Protein AF-A0AAJ2AAA9-F1 (afdb_monomer_lite)

Secondary structure (DSSP, 8-state):
--HHHHHHHHHHH-HHHHHHHHHHHHHHHH-TT-STT---PPP----

pLDDT: mean 87.53, std 10.83, range [44.75, 95.81]

Structure (mmCIF, N/CA/C/O backbone):
data_AF-A0AAJ2AAA9-F1
#
_entry.id   AF-A0AAJ2AAA9-F1
#
loop_
_atom_site.group_PDB
_atom_site.id
_atom_site.type_symbol
_atom_site.label_atom_id
_atom_site.label_alt_id
_atom_site.label_comp_id
_atom_site.label_asym_id
_atom_site.label_entity_id
_atom_site.label_seq_id
_atom_site.pdbx_PDB_ins_code
_atom_site.Cartn_x
_atom_site.Cartn_y
_atom_site.Cartn_z
_atom_site.occupancy
_atom_site.B_iso_or_equiv
_atom_site.auth_seq_id
_atom_site.auth_comp_id
_atom_site.auth_asym_id
_atom_site.auth_atom_id
_atom_site.pdbx_PDB_model_num
ATOM 1 N N . MET A 1 1 ? -3.665 13.175 -15.241 1.00 60.25 1 MET A N 1
ATOM 2 C CA . MET A 1 1 ? -3.485 11.752 -15.592 1.00 60.25 1 MET A CA 1
ATOM 3 C C . MET A 1 1 ? -4.478 10.946 -14.773 1.00 60.25 1 MET A C 1
ATOM 5 O O . MET A 1 1 ? -4.729 11.336 -13.637 1.00 60.25 1 MET A O 1
ATOM 9 N N . PRO A 1 2 ? -5.129 9.919 -15.332 1.00 83.38 2 PRO A N 1
ATOM 10 C CA . PRO A 1 2 ? -6.007 9.046 -14.560 1.00 83.38 2 PRO A CA 1
ATOM 11 C C . PRO A 1 2 ? -5.177 8.275 -13.528 1.00 83.38 2 PRO A C 1
ATOM 13 O O . PRO A 1 2 ? -4.157 7.696 -13.893 1.00 83.38 2 PRO A O 1
ATOM 16 N N . SER A 1 3 ? -5.638 8.199 -12.278 1.00 78.44 3 SER A N 1
ATOM 17 C CA . SER A 1 3 ? -4.967 7.456 -11.193 1.00 78.44 3 SER A CA 1
ATOM 18 C C . SER A 1 3 ? -4.663 5.993 -11.550 1.00 78.44 3 SER A C 1
ATOM 20 O O . SER A 1 3 ? -3.690 5.414 -11.074 1.00 78.44 3 SER A O 1
ATOM 22 N N . TRP A 1 4 ? -5.464 5.401 -12.440 1.00 85.81 4 TRP A N 1
ATOM 23 C CA . TRP A 1 4 ? -5.258 4.054 -12.967 1.00 85.81 4 TRP A CA 1
ATOM 24 C C . TRP A 1 4 ? -4.001 3.911 -13.839 1.00 85.81 4 TRP A C 1
ATOM 26 O O . TRP A 1 4 ? -3.300 2.902 -13.758 1.00 85.81 4 TRP A O 1
ATOM 36 N N . CYS A 1 5 ? -3.682 4.921 -14.653 1.00 88.56 5 CYS A N 1
ATOM 37 C CA . CYS A 1 5 ? -2.465 4.916 -15.466 1.00 88.56 5 CYS A CA 1
ATOM 38 C C . CYS A 1 5 ? -1.220 5.008 -14.581 1.00 88.56 5 CYS A C 1
ATOM 40 O O . CYS A 1 5 ? -0.274 4.247 -14.781 1.00 88.56 5 CYS A O 1
ATOM 42 N N . ASP A 1 6 ? -1.258 5.884 -13.575 1.00 85.56 6 ASP A N 1
ATOM 43 C CA . ASP A 1 6 ? -0.147 6.083 -12.644 1.00 85.56 6 ASP A CA 1
ATOM 44 C C . ASP A 1 6 ? 0.114 4.808 -11.825 1.00 85.56 6 ASP A C 1
ATOM 46 O O . ASP A 1 6 ? 1.261 4.395 -11.660 1.00 85.56 6 ASP A O 1
ATOM 50 N N . TYR A 1 7 ? -0.946 4.116 -11.389 1.00 88.56 7 TYR A N 1
ATOM 51 C CA . TYR A 1 7 ? -0.837 2.816 -10.722 1.00 88.56 7 TYR A CA 1
ATOM 52 C C . TYR A 1 7 ? -0.116 1.771 -11.587 1.00 88.56 7 TYR A C 1
ATOM 54 O O . TYR A 1 7 ? 0.797 1.090 -11.117 1.00 88.56 7 TYR A O 1
ATOM 62 N N . HIS A 1 8 ? -0.486 1.658 -12.866 1.00 87.56 8 HIS A N 1
ATOM 63 C CA . HIS A 1 8 ? 0.126 0.686 -13.771 1.00 87.56 8 HIS A CA 1
ATOM 64 C C . HIS A 1 8 ? 1.568 1.020 -14.155 1.00 87.56 8 HIS A C 1
ATOM 66 O O . HIS A 1 8 ? 2.352 0.099 -14.393 1.00 87.56 8 HIS A O 1
ATOM 72 N N . GLN A 1 9 ? 1.936 2.302 -14.189 1.00 90.88 9 GLN A N 1
ATOM 73 C CA . GLN A 1 9 ? 3.291 2.728 -14.531 1.00 90.88 9 GLN A CA 1
ATOM 74 C C . GLN A 1 9 ? 4.336 2.169 -13.554 1.00 90.88 9 GLN A C 1
ATOM 76 O O . GLN A 1 9 ? 5.420 1.766 -13.987 1.0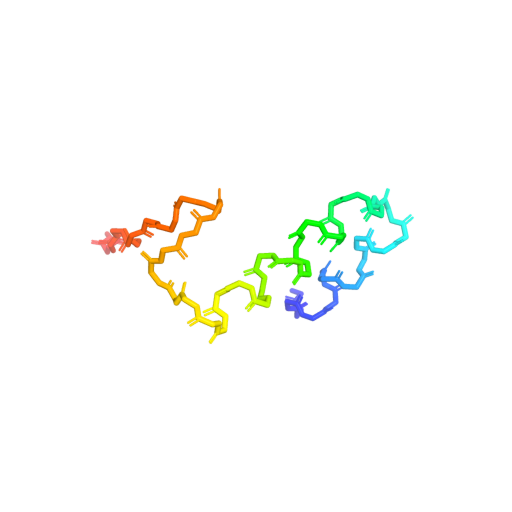0 90.88 9 GLN A O 1
ATOM 81 N N . TRP A 1 10 ? 3.987 2.053 -12.267 1.00 89.62 10 TRP A N 1
ATOM 82 C CA . TRP A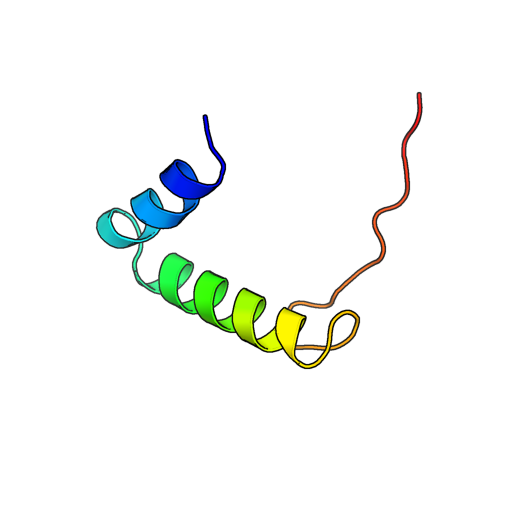 1 10 ? 4.867 1.494 -11.237 1.00 89.62 10 TRP A CA 1
ATOM 83 C C . TRP A 1 10 ? 5.320 0.067 -11.529 1.00 89.62 10 TRP A C 1
ATOM 85 O O . TRP A 1 10 ? 6.425 -0.310 -11.156 1.00 89.62 10 TRP A O 1
ATOM 95 N N . ARG A 1 11 ? 4.527 -0.719 -12.260 1.00 88.62 11 ARG A N 1
ATOM 96 C CA . ARG A 1 11 ? 4.895 -2.094 -12.613 1.00 88.62 11 ARG A CA 1
ATOM 97 C C . ARG A 1 11 ? 6.156 -2.168 -13.482 1.00 88.62 11 ARG A C 1
ATOM 99 O O . ARG A 1 11 ? 6.892 -3.145 -13.387 1.00 88.62 11 ARG A O 1
ATOM 106 N N . SER A 1 12 ? 6.393 -1.153 -14.313 1.00 88.81 12 SER A N 1
ATOM 107 C CA . SER A 1 12 ? 7.545 -1.094 -15.220 1.00 88.81 12 SER A CA 1
ATOM 108 C C . SER A 1 12 ? 8.716 -0.293 -14.649 1.00 88.81 12 SER A C 1
ATOM 110 O O . SER A 1 12 ? 9.857 -0.566 -15.009 1.00 88.81 12 SER A O 1
ATOM 112 N N . SER A 1 13 ? 8.455 0.696 -13.787 1.00 91.88 13 SER A N 1
ATOM 113 C CA . SER A 1 13 ? 9.497 1.557 -13.212 1.00 91.88 13 SER A CA 1
ATOM 114 C C . SER A 1 13 ? 10.046 1.049 -11.877 1.00 91.88 13 SER A C 1
ATOM 116 O O . SER A 1 13 ? 11.252 1.128 -11.656 1.00 91.88 13 SER A O 1
ATOM 118 N N . ASP A 1 14 ? 9.192 0.527 -10.992 1.00 92.94 14 ASP A N 1
ATOM 119 C CA . ASP A 1 14 ? 9.582 0.020 -9.675 1.00 92.94 14 ASP A CA 1
ATOM 120 C C . ASP A 1 14 ? 8.563 -1.002 -9.143 1.00 92.94 14 ASP A C 1
ATOM 122 O O . ASP A 1 14 ? 7.577 -0.678 -8.467 1.00 92.94 14 ASP A O 1
ATOM 126 N N . ALA A 1 15 ? 8.857 -2.275 -9.412 1.00 92.88 15 ALA A N 1
ATOM 127 C CA . ALA A 1 15 ? 8.035 -3.400 -8.988 1.00 92.88 15 ALA A CA 1
ATOM 128 C C . ALA A 1 15 ? 7.854 -3.478 -7.461 1.00 92.88 15 ALA A C 1
ATOM 130 O O . ALA A 1 15 ? 6.791 -3.889 -7.001 1.00 92.88 15 ALA A O 1
ATOM 131 N N . LYS A 1 16 ? 8.834 -3.030 -6.658 1.00 94.19 16 LYS A N 1
ATOM 132 C CA . LYS A 1 16 ? 8.707 -3.050 -5.189 1.00 94.19 16 LYS A CA 1
ATOM 133 C C . LYS A 1 16 ? 7.677 -2.035 -4.719 1.00 94.19 16 LYS A C 1
ATOM 135 O O . LYS A 1 16 ? 6.921 -2.304 -3.787 1.00 94.19 16 LYS A O 1
ATOM 140 N N . THR A 1 17 ? 7.649 -0.863 -5.348 1.00 93.12 17 THR A N 1
ATOM 141 C CA . THR A 1 17 ? 6.626 0.146 -5.067 1.00 93.12 17 THR A CA 1
ATOM 142 C C . THR A 1 17 ? 5.247 -0.351 -5.496 1.00 93.12 17 THR A C 1
ATOM 144 O O . THR A 1 17 ? 4.301 -0.218 -4.722 1.00 93.12 17 THR A O 1
ATOM 147 N N . PHE A 1 18 ? 5.137 -1.014 -6.652 1.00 94.81 18 PHE A N 1
ATOM 148 C CA . PHE A 1 18 ? 3.886 -1.629 -7.110 1.00 94.81 18 PHE A CA 1
ATOM 149 C C . PHE A 1 18 ? 3.345 -2.697 -6.139 1.00 94.81 18 PHE A C 1
ATOM 151 O O . PHE A 1 18 ? 2.160 -2.681 -5.799 1.00 94.81 18 PHE A O 1
ATOM 158 N N . GLU A 1 19 ? 4.204 -3.590 -5.639 1.00 94.94 19 GLU A N 1
ATOM 159 C CA . GLU A 1 19 ? 3.830 -4.611 -4.649 1.00 94.94 19 GLU A CA 1
ATOM 160 C C . GLU A 1 19 ? 3.335 -3.989 -3.338 1.00 94.94 19 GLU A C 1
ATOM 162 O O . GLU A 1 19 ? 2.284 -4.380 -2.824 1.00 94.94 19 GLU A O 1
ATOM 167 N N . LYS A 1 20 ? 4.038 -2.970 -2.823 1.00 95.00 20 LYS A N 1
ATOM 168 C CA . LYS A 1 20 ? 3.612 -2.236 -1.620 1.00 95.00 20 LYS A CA 1
ATOM 169 C C . LYS A 1 20 ? 2.258 -1.559 -1.816 1.00 95.00 20 LYS A C 1
ATOM 171 O O . LYS A 1 20 ? 1.404 -1.664 -0.943 1.00 95.00 20 LYS A O 1
ATOM 176 N N . LEU A 1 21 ? 2.053 -0.893 -2.954 1.00 94.12 21 LEU A N 1
ATOM 177 C CA . LEU A 1 21 ? 0.784 -0.244 -3.297 1.00 94.12 21 LEU A CA 1
ATOM 178 C C . LEU A 1 21 ? -0.360 -1.258 -3.332 1.00 94.12 21 LEU A C 1
ATOM 180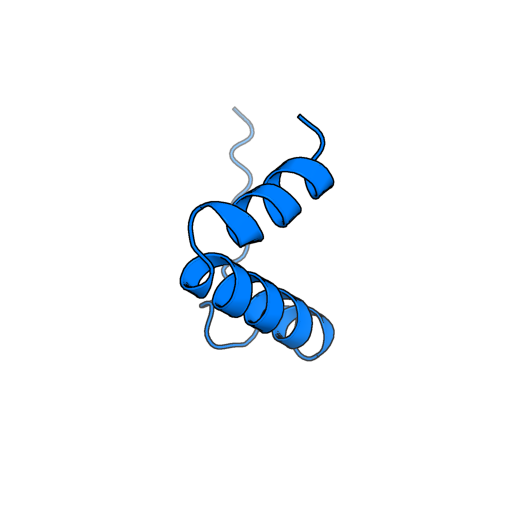 O O . LEU A 1 21 ? -1.380 -1.051 -2.685 1.00 94.12 21 LEU A O 1
ATOM 184 N N . THR A 1 22 ? -0.156 -2.380 -4.024 1.00 95.06 22 THR A N 1
ATOM 185 C CA . THR A 1 22 ? -1.143 -3.466 -4.113 1.00 95.06 22 THR A CA 1
ATOM 186 C C . THR A 1 22 ? -1.496 -4.006 -2.724 1.00 95.06 22 THR A C 1
ATOM 188 O O . THR A 1 22 ? -2.673 -4.170 -2.405 1.00 95.06 22 THR A O 1
ATOM 191 N N . SER A 1 23 ? -0.491 -4.224 -1.869 1.00 95.00 23 SER A N 1
ATOM 192 C CA . SER A 1 23 ? -0.693 -4.700 -0.497 1.00 95.00 23 SER A CA 1
ATOM 193 C C . SER A 1 23 ? -1.449 -3.694 0.372 1.00 95.00 23 SER A C 1
ATOM 195 O O . SER A 1 23 ? -2.324 -4.093 1.135 1.00 95.00 23 SER A O 1
ATOM 197 N N . LEU A 1 24 ? -1.134 -2.399 0.267 1.00 94.88 24 LEU A N 1
ATOM 198 C CA . LEU A 1 24 ? -1.826 -1.346 1.015 1.00 94.88 24 LEU A CA 1
ATOM 199 C C . LEU A 1 24 ? -3.282 -1.193 0.563 1.00 94.88 24 LEU A C 1
ATOM 201 O O . LEU A 1 24 ? -4.147 -0.926 1.395 1.00 94.88 24 LEU A O 1
ATOM 205 N N . ILE A 1 25 ? -3.569 -1.382 -0.729 1.00 94.25 25 ILE A N 1
ATOM 206 C CA . ILE A 1 25 ? -4.937 -1.363 -1.263 1.00 94.25 25 ILE A CA 1
ATOM 207 C C . ILE A 1 25 ? -5.749 -2.533 -0.686 1.00 94.25 25 ILE A C 1
ATOM 209 O O . ILE A 1 25 ? -6.832 -2.299 -0.154 1.00 94.25 25 ILE A O 1
ATOM 213 N N . ASP A 1 26 ? -5.222 -3.764 -0.726 1.00 95.75 26 ASP A N 1
ATOM 214 C CA . ASP A 1 26 ? -5.903 -4.941 -0.154 1.00 95.75 26 ASP A CA 1
ATOM 215 C C . ASP A 1 26 ? -6.122 -4.798 1.362 1.00 95.75 26 ASP A C 1
ATOM 217 O O . ASP A 1 26 ? -7.218 -5.060 1.863 1.00 95.75 26 ASP A O 1
ATOM 221 N N . GLU A 1 27 ? -5.118 -4.303 2.094 1.00 95.81 27 GLU A N 1
ATOM 222 C CA . GLU A 1 27 ? -5.235 -4.026 3.529 1.00 95.81 27 GLU A CA 1
ATOM 223 C C . GLU A 1 27 ? -6.311 -2.967 3.804 1.00 95.81 27 GLU A C 1
ATOM 225 O O . GLU A 1 27 ? -7.150 -3.160 4.680 1.00 95.81 27 GLU A O 1
ATOM 230 N N . SER A 1 28 ? -6.365 -1.897 3.008 1.00 94.62 28 SER A N 1
ATOM 231 C CA . SER A 1 28 ? -7.372 -0.837 3.151 1.00 94.62 28 SER A CA 1
ATOM 232 C C . SER A 1 28 ? -8.794 -1.336 2.871 1.00 94.62 28 SER A C 1
ATOM 234 O O . SER A 1 28 ? -9.745 -0.854 3.485 1.00 94.62 28 SER A O 1
ATOM 236 N N . CYS A 1 29 ? -8.965 -2.328 1.989 1.00 94.44 29 CYS A N 1
ATOM 237 C CA . CYS A 1 29 ? -10.258 -2.980 1.766 1.00 94.44 29 CYS A CA 1
ATOM 238 C C . CYS A 1 29 ? -10.719 -3.8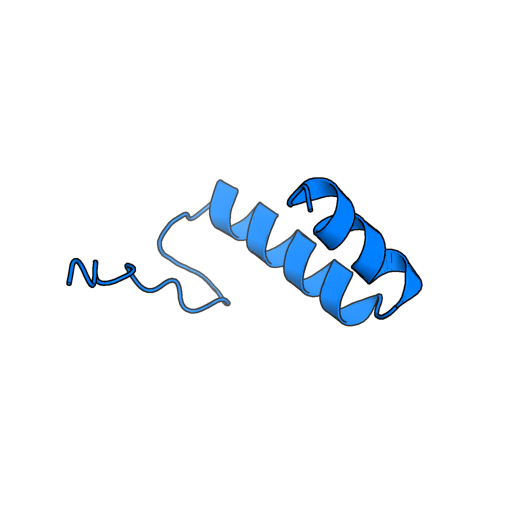13 2.974 1.00 94.44 29 CYS A C 1
ATOM 240 O O . CYS A 1 29 ? -11.920 -3.909 3.223 1.00 94.44 29 CYS A O 1
ATOM 242 N N . ARG A 1 30 ? -9.787 -4.414 3.727 1.00 95.25 30 ARG A N 1
ATOM 243 C CA . ARG A 1 30 ? -10.093 -5.251 4.904 1.00 95.25 30 ARG A CA 1
ATOM 244 C C . ARG A 1 30 ? -10.203 -4.442 6.195 1.00 95.25 30 ARG A C 1
ATOM 246 O O . ARG A 1 30 ? -11.094 -4.688 7.005 1.00 95.25 30 ARG A O 1
ATOM 253 N N . SER A 1 31 ? -9.300 -3.488 6.399 1.00 93.12 31 SER A N 1
ATOM 254 C CA . SER A 1 31 ? -9.202 -2.630 7.580 1.00 93.12 31 SER A CA 1
ATOM 255 C C . SER A 1 31 ? -8.956 -1.168 7.174 1.00 93.12 31 SER A C 1
ATOM 257 O O . SER A 1 31 ? -7.829 -0.688 7.227 1.00 93.12 31 SER A O 1
ATOM 259 N N . PRO A 1 32 ? -10.009 -0.406 6.830 1.00 91.00 32 PRO A N 1
ATOM 260 C CA . PRO A 1 32 ? -9.873 0.919 6.208 1.00 91.00 32 PRO A CA 1
ATOM 261 C C . PRO A 1 32 ? -9.097 1.973 7.011 1.00 91.00 32 PRO A C 1
ATOM 263 O O . PRO A 1 32 ? -8.510 2.884 6.439 1.00 91.00 32 PRO A O 1
ATOM 266 N N . PHE A 1 33 ? -9.105 1.873 8.343 1.00 92.44 33 PHE A N 1
ATOM 267 C CA . PHE A 1 33 ? -8.519 2.876 9.246 1.00 92.44 33 PHE A CA 1
ATOM 268 C C . PHE A 1 33 ? -7.453 2.291 10.178 1.00 92.44 33 PHE A C 1
ATOM 270 O O . PHE A 1 33 ? -7.131 2.878 11.209 1.00 92.44 33 PHE A O 1
ATOM 277 N N . LYS A 1 34 ? -6.941 1.096 9.868 1.00 89.56 34 LYS A N 1
ATOM 278 C CA . LYS A 1 34 ? -5.882 0.429 10.635 1.00 89.56 34 LYS A CA 1
ATOM 279 C C . LYS A 1 34 ? -4.962 -0.303 9.668 1.00 89.56 34 LYS A C 1
ATOM 281 O O . LYS A 1 34 ? -5.444 -0.853 8.690 1.00 89.56 34 LYS A O 1
ATOM 286 N N . GLY A 1 35 ? -3.666 -0.347 9.955 1.00 90.25 35 GLY A N 1
ATOM 287 C CA . GLY A 1 35 ? -2.753 -1.152 9.151 1.00 90.25 35 GLY A CA 1
ATOM 288 C C . GLY A 1 35 ? -1.335 -0.619 9.063 1.00 90.25 35 GLY A C 1
ATOM 289 O O . GLY A 1 35 ? -0.970 0.369 9.709 1.00 90.25 35 GLY A O 1
ATOM 290 N N . THR A 1 36 ? -0.542 -1.291 8.234 1.00 90.81 36 THR A N 1
ATOM 291 C CA . THR A 1 36 ? 0.899 -1.052 8.060 1.00 90.81 36 THR A CA 1
ATOM 292 C C . THR A 1 36 ? 1.224 0.321 7.474 1.00 90.81 36 THR A C 1
ATOM 294 O O . THR A 1 36 ? 2.271 0.892 7.780 1.00 90.81 36 THR A O 1
ATOM 297 N N . GLY A 1 37 ? 0.301 0.889 6.694 1.00 88.19 37 GLY A N 1
ATOM 298 C CA . GLY A 1 37 ? 0.439 2.209 6.081 1.00 88.19 37 GLY A CA 1
ATOM 299 C C . GLY A 1 37 ? 0.301 3.392 7.039 1.00 88.19 37 GLY A C 1
ATOM 300 O O . GLY A 1 37 ? 0.422 4.521 6.580 1.00 88.19 37 GLY A O 1
ATOM 301 N N . LYS A 1 38 ? 0.040 3.155 8.337 1.00 90.31 38 LYS A N 1
ATOM 302 C CA . LYS A 1 38 ? -0.308 4.198 9.321 1.00 90.31 38 LYS A CA 1
ATOM 303 C C . LYS A 1 38 ? -1.406 5.122 8.770 1.00 90.31 38 LYS A C 1
ATOM 305 O O . LYS A 1 38 ? -1.147 6.291 8.505 1.00 90.31 38 LYS A O 1
ATOM 310 N N . PRO A 1 39 ? -2.617 4.587 8.532 1.00 89.38 39 PRO A N 1
ATOM 311 C CA . PRO A 1 39 ? -3.707 5.370 7.971 1.00 89.38 39 PRO A CA 1
ATOM 312 C C . PRO A 1 39 ? -4.040 6.538 8.900 1.00 89.38 39 PRO A C 1
ATOM 314 O O . PRO A 1 39 ? -4.463 6.345 10.040 1.00 89.38 39 PRO A O 1
ATOM 317 N N . GLU A 1 40 ? -3.842 7.749 8.394 1.00 90.62 40 GLU A N 1
ATOM 318 C CA . GLU A 1 40 ? -4.129 8.989 9.101 1.00 90.62 40 GLU A CA 1
ATOM 319 C C . GLU A 1 40 ? -5.286 9.714 8.403 1.00 90.62 40 GLU A C 1
ATOM 321 O O . GLU A 1 40 ? -5.305 9.807 7.170 1.00 90.62 40 GLU A O 1
ATOM 326 N N . PRO A 1 41 ? -6.278 10.220 9.157 1.00 88.00 41 PRO A N 1
ATOM 327 C CA . PRO A 1 41 ? -7.347 11.008 8.571 1.00 88.00 41 PRO A CA 1
ATOM 328 C C . PRO A 1 41 ? -6.750 12.282 7.978 1.00 88.00 41 PRO A C 1
ATOM 330 O O . PRO A 1 41 ? -6.095 13.064 8.670 1.00 88.00 41 PRO A O 1
ATOM 333 N N . LEU A 1 42 ? -6.999 12.508 6.690 1.00 87.94 42 LEU A N 1
ATOM 334 C CA . LEU A 1 42 ? -6.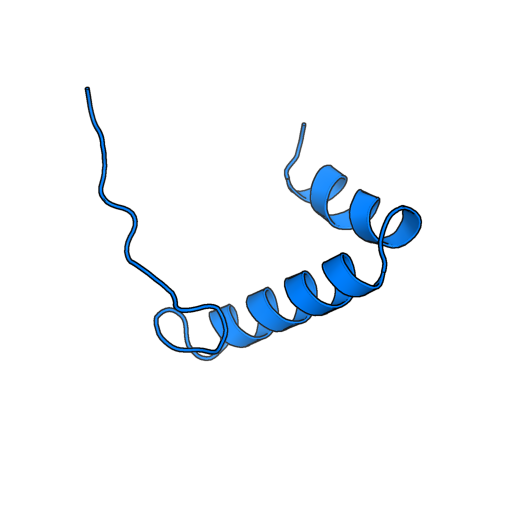576 13.737 6.035 1.00 87.94 42 LEU A CA 1
ATOM 335 C C . LEU A 1 42 ? -7.271 14.923 6.709 1.00 87.94 42 LEU A C 1
ATOM 337 O O . LEU A 1 42 ? -8.501 14.986 6.780 1.00 87.94 42 LEU A O 1
ATOM 341 N N . ARG A 1 43 ? -6.481 15.877 7.207 1.00 81.44 43 ARG A N 1
ATOM 342 C CA . ARG A 1 43 ? -7.010 17.163 7.662 1.00 81.44 43 ARG A CA 1
ATOM 343 C C . ARG A 1 43 ? -7.356 17.973 6.421 1.00 81.44 43 ARG A C 1
ATOM 345 O O . ARG A 1 43 ? -6.552 18.107 5.506 1.00 81.44 43 ARG A O 1
ATOM 352 N N . HIS A 1 44 ? 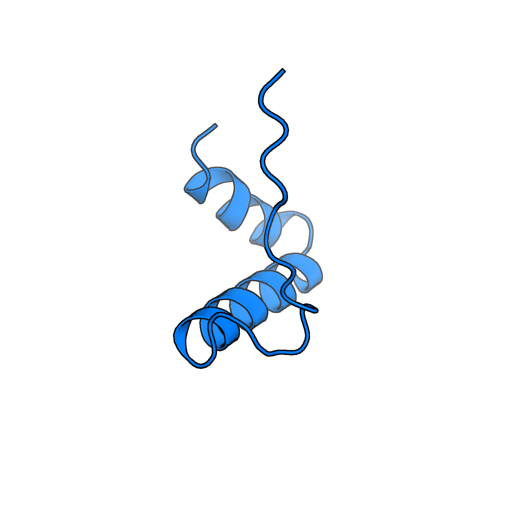-8.586 18.455 6.368 1.00 71.50 44 HIS A N 1
ATOM 353 C CA . HIS A 1 44 ? -9.052 19.269 5.264 1.00 71.50 44 HIS A CA 1
ATOM 354 C C . HIS A 1 44 ? -8.450 20.674 5.389 1.00 71.50 44 HIS A C 1
ATOM 356 O O . HIS A 1 44 ? -8.968 21.479 6.160 1.00 71.50 44 HIS A O 1
ATOM 362 N N . ASP A 1 45 ? -7.385 20.983 4.650 1.00 60.88 45 ASP A N 1
ATOM 363 C CA . ASP A 1 45 ? -6.994 22.377 4.418 1.00 60.88 45 ASP A CA 1
ATOM 364 C C . ASP A 1 45 ? -7.900 22.940 3.315 1.00 60.88 45 ASP A C 1
ATOM 366 O O . ASP A 1 45 ? -7.590 22.893 2.126 1.00 60.88 45 ASP A O 1
ATOM 370 N N . LYS A 1 46 ? -9.078 23.430 3.717 1.00 58.66 46 LYS A N 1
ATOM 371 C CA . LYS A 1 46 ? -9.777 24.467 2.950 1.00 58.66 46 LYS A CA 1
ATOM 372 C C . LYS A 1 46 ? -9.176 25.805 3.368 1.00 58.66 46 LYS A C 1
ATOM 374 O O . LYS A 1 46 ? -9.581 26.357 4.390 1.00 58.66 46 LYS A O 1
ATOM 379 N N . ALA A 1 47 ? -8.224 26.287 2.579 1.00 44.75 47 ALA A N 1
ATOM 380 C CA . ALA A 1 47 ? -7.989 27.712 2.391 1.00 44.75 47 ALA A CA 1
ATOM 381 C C . ALA A 1 47 ? -8.465 28.078 0.983 1.00 44.75 47 ALA A C 1
ATOM 383 O O . ALA A 1 47 ? -8.179 27.285 0.055 1.00 44.75 47 ALA A O 1
#

Foldseek 3Di:
DPPVVVLVVCVVVPVVVNVVVVVVVVCCVVPVCDDDVNRDPDDDPPD

Sequence (47 aa):
MPSWCDYHQWRSSDAKTFEKLTSLIDESCRSPFKGTGKPEPLRHDKA

Radius of gyration: 13.09 Å; chains: 1; bounding box: 20×33×26 Å